Protein AF-A0A1C2Y2A9-F1 (afdb_monomer)

Secondary structure (DSSP, 8-state):
-TTTS-TT--STT--HHHHHHHHHHHHTS-BGGGTTB-HHHHHHHHH-SHHHHHHTT-----GGG---SGGGG--

Sequence (75 aa):
MRKILPKGTSFDALCQGDIDLMMSHINSYSREKLGDKSPLDVFSFIYGYDDVLKNLGISRIPANKILLKPSLLKK

Foldseek 3Di:
DCQQQPPPRDCPPDDPVNVLQQVLLQQLAADVVVVRGGVLRVCCVVPNHDDPCVVSSHDHDDNVRRDRHNVSPDD

Solvent-accessible surface area (backbone atoms only — not comparable to full-atom values): 4471 Å² total; per-residue (Å²): 101,60,58,42,52,45,92,88,60,80,65,85,85,58,51,71,68,56,49,28,52,52,47,12,33,55,30,38,44,58,32,69,95,58,76,58,33,18,58,48,52,56,48,29,71,76,74,50,60,66,74,64,34,59,76,65,51,47,50,88,41,58,76,93,71,53,59,77,35,49,73,71,78,60,129

Nearest PDB structures (foldseek):
  2x74-assembly2_A  TM=3.239E-01  e=7.827E+00  Human spumaretrovirus

Radius of gyration: 12.89 Å; Cα contacts (8 Å, |Δi|>4): 80; chains: 1; bounding box: 30×27×32 Å

Mean predicted aligned error: 3.08 Å

Structure (mmCIF, N/CA/C/O backbone):
data_AF-A0A1C2Y2A9-F1
#
_entry.id   AF-A0A1C2Y2A9-F1
#
loop_
_atom_site.group_PDB
_atom_site.id
_atom_site.type_symbol
_atom_site.label_atom_id
_atom_site.label_alt_id
_atom_site.label_comp_id
_atom_site.label_asym_id
_atom_site.label_entity_id
_atom_site.label_seq_id
_atom_site.pdbx_PDB_ins_code
_atom_site.Cartn_x
_atom_site.Cartn_y
_atom_site.Cartn_z
_atom_site.occupancy
_atom_site.B_iso_or_equiv
_atom_site.auth_seq_id
_atom_site.auth_comp_id
_atom_site.auth_asym_id
_atom_site.auth_atom_id
_atom_site.pdbx_PDB_model_num
ATOM 1 N N . MET A 1 1 ? 0.768 2.770 5.014 1.00 90.12 1 MET A N 1
ATOM 2 C CA . MET A 1 1 ? 0.390 2.111 6.279 1.00 90.12 1 MET A CA 1
ATOM 3 C C . MET A 1 1 ? -0.219 3.088 7.275 1.00 90.12 1 MET A C 1
ATOM 5 O O . MET A 1 1 ? -1.407 2.973 7.496 1.00 90.12 1 MET A O 1
ATOM 9 N N . ARG A 1 2 ? 0.502 4.108 7.780 1.00 94.44 2 ARG A N 1
ATOM 10 C CA . ARG A 1 2 ? -0.035 5.048 8.799 1.00 94.44 2 ARG A CA 1
ATOM 11 C C . ARG A 1 2 ? -1.344 5.772 8.446 1.00 94.44 2 ARG A C 1
ATOM 13 O O . ARG A 1 2 ? -2.070 6.171 9.342 1.00 94.44 2 ARG A O 1
ATOM 20 N N . LYS A 1 3 ? -1.649 5.953 7.155 1.00 95.31 3 LYS A N 1
ATOM 21 C CA . LYS A 1 3 ? -2.945 6.509 6.729 1.00 95.31 3 LYS A CA 1
ATOM 22 C C . LYS A 1 3 ? -4.119 5.533 6.917 1.00 95.31 3 LYS A C 1
ATOM 24 O O . LYS A 1 3 ? -5.250 5.976 7.031 1.00 95.31 3 LYS A O 1
ATOM 29 N N . ILE A 1 4 ? -3.850 4.227 6.916 1.00 97.06 4 ILE A N 1
ATOM 30 C CA . ILE A 1 4 ? -4.838 3.145 7.054 1.00 97.06 4 ILE A CA 1
ATOM 31 C C . ILE A 1 4 ? -4.893 2.673 8.513 1.00 97.06 4 ILE A C 1
ATOM 33 O O . ILE A 1 4 ? -5.974 2.575 9.075 1.00 97.06 4 ILE A O 1
ATOM 37 N N . LEU A 1 5 ? -3.729 2.472 9.137 1.00 95.94 5 LEU A N 1
ATOM 38 C CA . LEU A 1 5 ? -3.560 2.137 10.553 1.00 95.94 5 LEU A CA 1
ATOM 39 C C . LEU A 1 5 ? -2.803 3.283 11.239 1.00 95.94 5 LEU A C 1
ATOM 41 O O . LEU A 1 5 ? -1.567 3.321 11.169 1.00 95.94 5 LEU A O 1
ATOM 45 N N . PRO A 1 6 ? -3.510 4.276 11.807 1.00 95.00 6 PRO A N 1
ATOM 46 C CA . PRO A 1 6 ? -2.895 5.393 12.512 1.00 95.00 6 PRO A CA 1
ATOM 47 C C . PRO A 1 6 ? -1.946 4.951 13.628 1.00 95.00 6 PRO A C 1
ATOM 49 O O . PRO A 1 6 ? -1.954 3.816 14.101 1.00 95.00 6 PRO A O 1
ATOM 52 N N . LYS A 1 7 ? -1.090 5.875 14.070 1.00 95.62 7 LYS A N 1
ATOM 53 C CA . LYS A 1 7 ? -0.189 5.596 15.191 1.00 95.62 7 LYS A CA 1
ATOM 54 C C . LYS A 1 7 ? -1.021 5.225 16.427 1.00 95.62 7 LYS A C 1
ATOM 56 O O . LYS A 1 7 ? -1.946 5.950 16.771 1.00 95.62 7 LYS A O 1
ATOM 61 N N . GLY A 1 8 ? -0.655 4.125 17.085 1.00 94.25 8 GLY A N 1
ATOM 62 C CA . GLY A 1 8 ? -1.371 3.600 18.252 1.00 94.25 8 GLY A CA 1
ATOM 63 C C . GLY A 1 8 ? -2.444 2.558 17.923 1.00 94.25 8 GLY A C 1
ATOM 64 O O . GLY A 1 8 ? -3.002 1.975 18.844 1.00 94.25 8 GLY A O 1
ATOM 65 N N . THR A 1 9 ? -2.722 2.279 16.645 1.00 93.31 9 THR A N 1
ATOM 66 C CA . THR A 1 9 ? -3.584 1.154 16.258 1.00 93.31 9 THR A CA 1
ATOM 67 C C . THR A 1 9 ? -2.832 -0.170 16.426 1.00 93.31 9 THR A C 1
ATOM 69 O O . THR A 1 9 ? -1.731 -0.315 15.891 1.00 93.31 9 THR A O 1
ATOM 72 N N . SER A 1 10 ? -3.417 -1.119 17.168 1.00 93.38 10 SER A N 1
ATOM 73 C CA . SER A 1 10 ? -2.880 -2.483 17.284 1.00 93.38 10 SER A CA 1
ATOM 74 C C . SER A 1 10 ? -3.049 -3.256 15.970 1.00 93.38 10 SER A C 1
ATOM 76 O O . SER A 1 10 ? -4.007 -3.035 15.226 1.00 93.38 10 SER A O 1
ATOM 78 N N . PHE A 1 11 ? -2.117 -4.170 15.702 1.00 94.12 11 PHE A N 1
ATOM 79 C CA . PHE A 1 11 ? -2.167 -5.104 14.579 1.00 94.12 11 PHE A CA 1
ATOM 80 C C . PHE A 1 11 ? -2.782 -6.461 14.967 1.00 94.12 11 PHE A C 1
ATOM 82 O O . PHE A 1 11 ? -3.029 -7.268 14.079 1.00 94.12 11 PHE A O 1
ATOM 89 N N . ASP A 1 12 ? -3.077 -6.706 16.250 1.00 95.62 12 ASP A N 1
ATOM 90 C CA . ASP A 1 12 ? -3.469 -8.031 16.770 1.00 95.62 12 ASP A CA 1
ATOM 91 C C . ASP A 1 12 ? -4.769 -8.581 16.160 1.00 95.62 12 ASP A C 1
ATOM 93 O O . ASP A 1 12 ? -4.984 -9.788 16.121 1.00 95.62 12 ASP A O 1
ATOM 97 N N . ALA A 1 13 ? -5.651 -7.695 15.690 1.00 93.06 13 ALA A N 1
ATOM 98 C CA . ALA A 1 13 ? -6.933 -8.063 15.089 1.00 93.06 13 ALA A CA 1
ATOM 99 C C . ALA A 1 13 ? -6.868 -8.270 13.565 1.00 93.06 13 ALA A C 1
ATOM 101 O O . ALA A 1 13 ? -7.894 -8.579 12.954 1.00 93.06 13 ALA A O 1
ATOM 102 N N . LEU A 1 14 ? -5.704 -8.050 12.946 1.00 95.88 14 LEU A N 1
ATOM 103 C CA . LEU A 1 14 ? -5.525 -8.180 11.504 1.00 95.88 14 LEU A CA 1
ATOM 104 C C . LEU A 1 14 ? -5.197 -9.623 11.141 1.00 95.88 14 LEU A C 1
ATOM 106 O O . LEU A 1 14 ? -4.337 -10.251 11.757 1.00 95.88 14 LEU A O 1
ATOM 110 N N . CYS A 1 15 ? -5.841 -10.132 10.098 1.00 96.00 15 CYS A N 1
ATOM 111 C CA 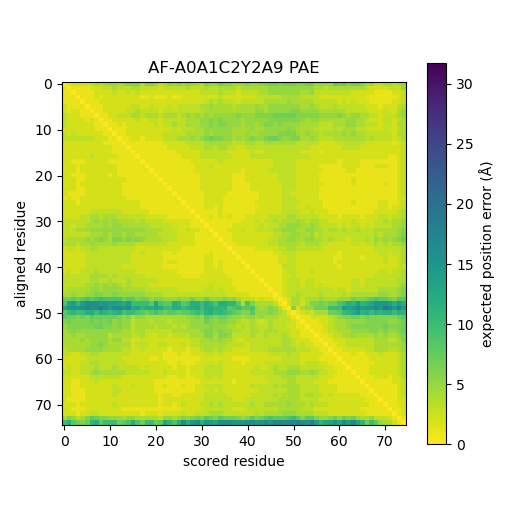. CYS A 1 15 ? -5.440 -11.386 9.472 1.00 96.00 15 CYS A CA 1
ATOM 112 C C . CYS A 1 15 ? -4.531 -11.127 8.262 1.00 96.00 15 CYS A C 1
ATOM 114 O O . CYS A 1 15 ? -4.376 -9.992 7.808 1.00 96.00 15 CYS A O 1
ATOM 116 N N . GLN A 1 16 ? -3.959 -12.193 7.694 1.00 95.38 16 GLN A N 1
ATOM 117 C CA . GLN A 1 16 ? -3.125 -12.080 6.494 1.00 95.38 16 GLN A CA 1
ATOM 118 C C . GLN A 1 16 ? -3.865 -11.377 5.344 1.00 95.38 16 GLN A C 1
ATOM 120 O O . GLN A 1 16 ? -3.293 -10.507 4.701 1.00 95.38 16 GLN A O 1
ATOM 125 N N . GLY A 1 17 ? -5.160 -11.656 5.159 1.00 95.75 17 GLY A N 1
ATOM 126 C CA . GLY A 1 17 ? -5.970 -10.999 4.129 1.00 95.75 17 GLY A CA 1
ATOM 127 C C . GLY A 1 17 ? -6.097 -9.482 4.315 1.00 95.75 17 GLY A C 1
ATOM 128 O O . GLY A 1 17 ? -6.062 -8.741 3.334 1.00 95.75 17 GLY A O 1
ATOM 129 N N . ASP A 1 18 ? -6.175 -8.997 5.560 1.00 96.25 18 ASP A N 1
ATOM 130 C CA . ASP A 1 18 ? -6.183 -7.557 5.849 1.00 96.25 18 ASP A CA 1
ATOM 131 C C . ASP A 1 18 ? -4.836 -6.913 5.480 1.00 96.25 18 ASP A C 1
ATOM 133 O O . ASP A 1 18 ? -4.786 -5.802 4.937 1.00 96.25 18 ASP A O 1
ATOM 137 N N . ILE A 1 19 ? -3.732 -7.619 5.750 1.00 95.75 19 ILE A N 1
ATOM 138 C CA . ILE A 1 19 ? -2.376 -7.181 5.404 1.00 95.75 19 ILE A CA 1
ATOM 139 C C . ILE A 1 19 ? -2.185 -7.165 3.889 1.00 95.75 19 ILE A C 1
ATOM 141 O O . ILE A 1 19 ? -1.742 -6.147 3.355 1.00 95.75 19 ILE A O 1
ATOM 145 N N . ASP A 1 20 ? -2.567 -8.233 3.196 1.00 96.50 20 ASP A N 1
ATOM 146 C CA . ASP A 1 20 ? -2.461 -8.365 1.741 1.00 96.50 20 ASP A CA 1
ATOM 147 C C . ASP A 1 20 ? -3.253 -7.262 1.036 1.00 96.50 20 ASP A C 1
ATOM 149 O O . ASP A 1 20 ? -2.734 -6.571 0.150 1.00 96.50 20 ASP A O 1
ATOM 153 N N . LEU A 1 21 ? -4.484 -7.012 1.494 1.00 96.88 21 LEU A N 1
ATOM 154 C CA . LEU A 1 21 ? -5.322 -5.922 1.007 1.00 96.88 21 LEU A CA 1
ATOM 155 C C . LEU A 1 21 ? -4.635 -4.570 1.234 1.00 96.88 21 LEU A C 1
ATOM 157 O O . LEU A 1 21 ? -4.426 -3.799 0.291 1.00 96.88 21 LEU A O 1
ATOM 161 N N . MET A 1 22 ? -4.226 -4.281 2.470 1.00 97.00 22 MET A N 1
ATOM 162 C CA . MET A 1 22 ? -3.561 -3.026 2.817 1.00 97.00 22 MET A CA 1
ATOM 163 C C . MET A 1 22 ? -2.290 -2.798 1.982 1.00 97.00 22 MET A C 1
ATOM 165 O O . MET A 1 22 ? -2.078 -1.692 1.469 1.00 97.00 22 MET A O 1
ATOM 169 N N . MET A 1 23 ? -1.440 -3.815 1.839 1.00 96.38 23 MET A N 1
ATOM 170 C CA . MET A 1 23 ? -0.178 -3.722 1.104 1.00 96.38 23 MET A CA 1
ATOM 171 C C . MET A 1 23 ? -0.402 -3.581 -0.399 1.00 96.38 23 MET A C 1
ATOM 173 O O . MET A 1 23 ? 0.282 -2.770 -1.026 1.00 96.38 23 MET A O 1
ATOM 177 N N . SER A 1 24 ? -1.404 -4.255 -0.964 1.00 96.88 24 SER A N 1
ATOM 178 C CA . SER A 1 24 ? -1.808 -4.096 -2.367 1.00 96.88 24 SER A CA 1
ATOM 179 C C . SER A 1 24 ? -2.179 -2.645 -2.685 1.00 96.88 24 SER A C 1
ATOM 181 O O . SER A 1 24 ? -1.679 -2.063 -3.653 1.00 96.88 24 SER A O 1
ATOM 183 N N . HIS A 1 25 ? -2.965 -1.994 -1.820 1.00 98.00 25 HIS A N 1
ATOM 184 C CA . HIS A 1 25 ? -3.301 -0.574 -1.971 1.00 98.00 25 HIS A CA 1
ATOM 185 C C . HIS A 1 25 ? -2.088 0.354 -1.797 1.00 98.00 25 HIS A C 1
ATOM 187 O O . HIS A 1 25 ? -1.920 1.300 -2.568 1.00 98.00 25 HIS A O 1
ATOM 193 N N . ILE A 1 26 ? -1.227 0.103 -0.806 1.00 97.31 26 ILE A N 1
ATOM 194 C CA . ILE A 1 26 ? -0.039 0.936 -0.542 1.00 97.31 26 ILE A CA 1
ATOM 195 C C . ILE A 1 26 ? 0.981 0.845 -1.679 1.00 97.31 26 ILE A C 1
ATOM 197 O O . ILE A 1 26 ? 1.571 1.865 -2.050 1.00 97.31 26 ILE A O 1
ATOM 201 N N . ASN A 1 27 ? 1.221 -0.360 -2.191 1.00 96.44 27 ASN A N 1
ATOM 202 C CA . ASN A 1 27 ? 2.258 -0.620 -3.183 1.00 96.44 27 ASN A CA 1
ATOM 203 C C . ASN A 1 27 ? 1.803 -0.303 -4.605 1.00 96.44 27 ASN A C 1
ATOM 205 O O . ASN A 1 27 ? 2.661 -0.075 -5.447 1.00 96.44 27 ASN A O 1
ATOM 209 N N . SER A 1 28 ? 0.496 -0.187 -4.851 1.00 96.69 28 SER A N 1
ATOM 210 C CA . SER A 1 28 ? -0.049 0.284 -6.132 1.00 96.69 28 SER A CA 1
ATOM 211 C C . SER A 1 28 ? -0.113 1.813 -6.251 1.00 96.69 28 SER A C 1
ATOM 213 O O . SER A 1 28 ? -0.365 2.334 -7.333 1.00 96.69 28 SER A O 1
ATOM 215 N N . TYR A 1 29 ? 0.106 2.554 -5.160 1.00 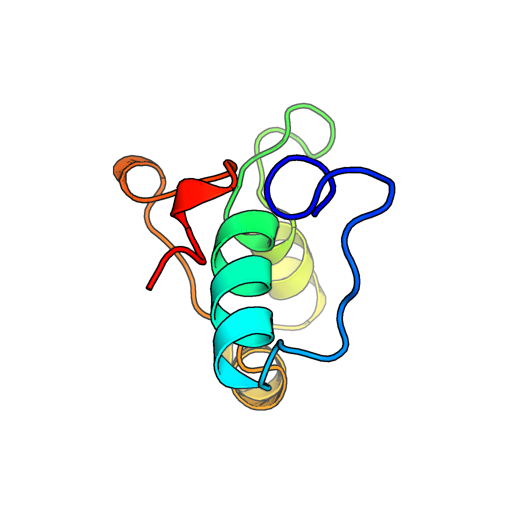97.38 29 TYR A N 1
ATOM 216 C CA . TYR A 1 29 ? 0.042 4.018 -5.162 1.00 97.38 29 TYR A CA 1
ATOM 217 C C . TYR A 1 29 ? 1.328 4.642 -5.719 1.00 97.38 29 TYR A C 1
ATOM 219 O O . TYR A 1 29 ? 2.415 4.420 -5.172 1.00 97.38 29 TYR A O 1
ATOM 227 N N . SER A 1 30 ? 1.195 5.445 -6.779 1.00 96.69 30 SER A N 1
ATOM 228 C CA . SER A 1 30 ? 2.296 6.181 -7.404 1.00 96.69 30 SER A CA 1
ATOM 229 C C . SER A 1 30 ? 2.877 7.248 -6.482 1.00 96.69 30 SER A C 1
ATOM 231 O O . SER A 1 30 ? 2.207 7.793 -5.600 1.00 96.69 30 SER A O 1
ATOM 233 N N . ARG A 1 31 ? 4.171 7.528 -6.644 1.00 96.06 31 ARG A N 1
ATOM 234 C CA . ARG A 1 31 ? 4.879 8.524 -5.837 1.00 96.06 31 ARG A CA 1
ATOM 235 C C . ARG A 1 31 ? 5.768 9.362 -6.738 1.00 96.06 31 ARG A C 1
ATOM 237 O O . ARG A 1 31 ? 6.614 8.804 -7.426 1.00 96.06 31 ARG A O 1
ATOM 244 N N . GLU A 1 32 ? 5.662 10.679 -6.619 1.00 95.75 32 GLU A N 1
ATOM 245 C CA . GLU A 1 32 ? 6.505 11.643 -7.340 1.00 95.75 32 GLU A CA 1
ATOM 246 C C . GLU A 1 32 ? 8.001 11.320 -7.191 1.00 95.75 32 GLU A C 1
ATOM 248 O O . GLU A 1 32 ? 8.728 11.197 -8.169 1.00 95.75 32 GLU 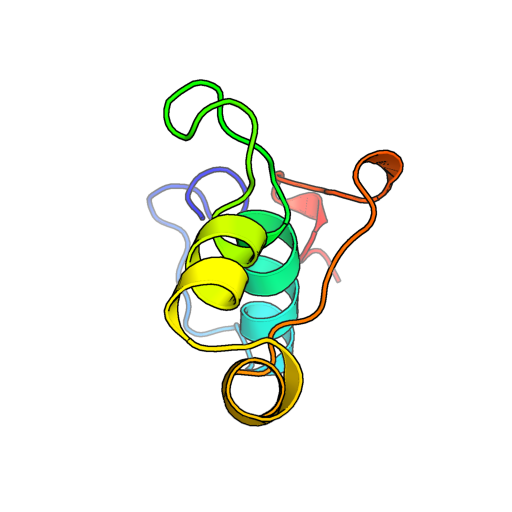A O 1
ATOM 253 N N . LYS A 1 33 ? 8.446 11.017 -5.963 1.00 95.69 33 LYS A N 1
ATOM 254 C CA . LYS A 1 33 ? 9.839 10.630 -5.670 1.00 95.69 33 LYS A CA 1
ATOM 255 C C . LYS A 1 33 ? 10.330 9.342 -6.351 1.00 95.69 33 LYS A C 1
ATOM 257 O O . LYS A 1 33 ? 11.507 9.018 -6.247 1.00 95.69 33 LYS A O 1
ATOM 262 N N . LEU A 1 34 ? 9.432 8.563 -6.951 1.00 93.88 34 LEU A N 1
ATOM 263 C CA . LEU A 1 34 ? 9.745 7.375 -7.750 1.00 93.88 34 LEU A CA 1
ATOM 264 C C . LEU A 1 34 ? 9.548 7.645 -9.255 1.00 93.88 34 LEU A C 1
ATOM 266 O O . LEU A 1 34 ? 9.412 6.701 -10.031 1.00 93.88 34 LEU A O 1
ATOM 270 N N . GLY A 1 35 ? 9.500 8.914 -9.672 1.00 95.25 35 GLY A N 1
ATOM 271 C CA . GLY A 1 35 ? 9.180 9.309 -11.045 1.00 95.25 35 GLY A CA 1
ATOM 272 C C . GLY A 1 35 ? 7.754 8.918 -11.424 1.00 95.25 35 GLY A C 1
ATOM 273 O O . GLY A 1 35 ? 7.553 8.274 -12.449 1.00 95.25 35 GLY A O 1
ATOM 274 N N . ASP A 1 36 ? 6.803 9.196 -10.528 1.00 95.25 36 ASP A N 1
ATOM 275 C CA . ASP A 1 36 ? 5.374 8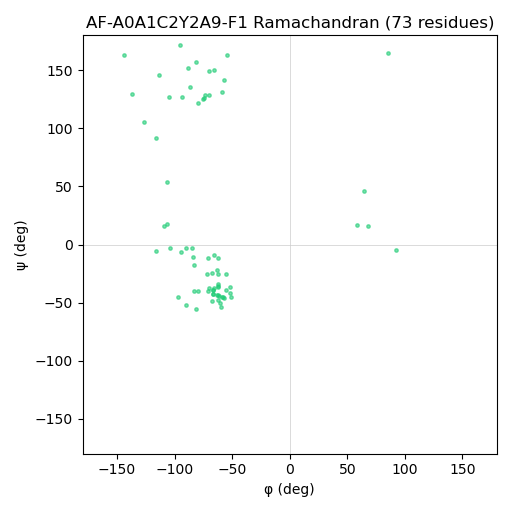.858 -10.642 1.00 95.25 36 ASP A CA 1
ATOM 276 C C . ASP A 1 36 ? 5.056 7.366 -10.809 1.00 95.25 36 ASP A C 1
ATOM 278 O O . ASP A 1 36 ? 3.931 6.976 -11.126 1.00 95.25 36 ASP A O 1
ATOM 282 N N . LYS A 1 37 ? 6.021 6.502 -10.491 1.00 96.62 37 LYS A N 1
ATOM 283 C CA . LYS A 1 3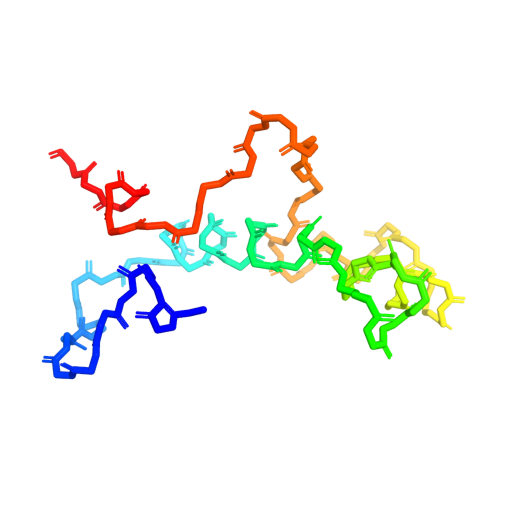7 ? 5.832 5.053 -10.418 1.00 96.62 37 LYS A CA 1
ATOM 284 C C . LYS A 1 37 ? 5.379 4.628 -9.030 1.00 96.62 37 LYS A C 1
ATOM 286 O O . LYS A 1 37 ? 5.678 5.269 -8.016 1.00 96.62 37 LYS A O 1
ATOM 291 N N . SER A 1 38 ? 4.644 3.526 -8.967 1.00 96.94 38 SER A N 1
ATOM 292 C CA . SER A 1 38 ? 4.324 2.881 -7.697 1.00 96.94 38 SER A CA 1
ATOM 293 C C . SER A 1 38 ? 5.488 1.999 -7.220 1.00 96.94 38 SER A C 1
ATOM 295 O O . SER A 1 38 ? 6.308 1.563 -8.032 1.00 96.94 38 SER A O 1
ATOM 297 N N . PRO A 1 39 ? 5.594 1.696 -5.913 1.00 95.75 39 PRO A N 1
ATOM 298 C CA . PRO A 1 39 ? 6.542 0.692 -5.428 1.00 95.75 39 PRO A CA 1
ATOM 299 C C . PRO A 1 39 ? 6.432 -0.650 -6.162 1.00 95.75 39 PRO A C 1
ATOM 301 O O . PRO A 1 39 ? 7.454 -1.271 -6.435 1.00 95.75 39 PRO A O 1
ATOM 304 N N . LEU A 1 40 ? 5.211 -1.059 -6.522 1.00 95.31 40 LEU A N 1
ATOM 305 C CA . LEU A 1 40 ? 4.947 -2.260 -7.310 1.00 95.31 40 LEU A CA 1
ATOM 306 C C . LEU A 1 40 ? 5.585 -2.187 -8.703 1.00 95.31 40 LEU A C 1
ATOM 308 O O . LEU A 1 40 ? 6.195 -3.158 -9.137 1.00 95.31 40 LEU A O 1
ATOM 312 N N . ASP A 1 41 ? 5.487 -1.041 -9.384 1.00 94.88 41 ASP A N 1
ATOM 313 C CA . ASP A 1 41 ? 6.114 -0.825 -10.698 1.00 94.88 41 ASP A CA 1
ATOM 314 C C . ASP A 1 41 ? 7.637 -0.930 -10.616 1.00 94.88 41 ASP A C 1
ATOM 316 O O . ASP A 1 41 ? 8.258 -1.620 -11.419 1.00 94.88 41 ASP A O 1
ATOM 320 N N . VAL A 1 42 ? 8.238 -0.257 -9.630 1.00 95.44 42 VAL A N 1
ATOM 321 C CA . VAL A 1 42 ? 9.694 -0.267 -9.434 1.00 95.44 42 VAL A CA 1
ATOM 322 C C . VAL A 1 42 ? 10.182 -1.675 -9.106 1.00 95.44 42 VAL A C 1
ATOM 324 O O . VAL A 1 42 ? 11.169 -2.128 -9.675 1.00 95.44 42 VAL A O 1
ATOM 327 N N . PHE A 1 43 ? 9.473 -2.384 -8.229 1.00 93.44 43 PHE A N 1
ATOM 328 C CA . PHE A 1 43 ? 9.790 -3.766 -7.889 1.00 93.44 43 PHE A CA 1
ATOM 329 C C . PHE A 1 43 ? 9.717 -4.679 -9.118 1.00 93.44 43 PHE A C 1
ATOM 331 O O . PHE A 1 43 ? 10.670 -5.393 -9.415 1.00 93.44 43 PHE A O 1
ATOM 338 N N . SER A 1 44 ? 8.615 -4.602 -9.866 1.00 92.00 44 SER A N 1
ATOM 339 C CA . SER A 1 44 ? 8.389 -5.439 -11.049 1.00 92.00 44 SER A CA 1
ATOM 340 C C . SER A 1 44 ? 9.420 -5.188 -12.144 1.00 92.00 44 SER A C 1
ATOM 342 O O . SER A 1 44 ? 9.807 -6.109 -12.854 1.00 92.00 44 SER A O 1
ATOM 344 N N . PHE A 1 45 ? 9.881 -3.943 -12.275 1.00 92.19 45 PHE A N 1
ATOM 345 C CA . PHE A 1 45 ? 10.934 -3.584 -13.216 1.00 92.19 45 PHE A CA 1
ATOM 346 C C . PHE A 1 45 ? 12.281 -4.234 -12.865 1.00 92.19 45 PHE A C 1
ATOM 348 O O . PHE A 1 45 ? 13.013 -4.631 -13.764 1.00 92.19 45 PHE A O 1
ATOM 355 N N . ILE A 1 46 ? 12.607 -4.352 -11.575 1.00 92.25 46 ILE A N 1
ATOM 356 C CA . ILE A 1 46 ? 13.890 -4.905 -11.115 1.00 92.25 46 ILE A CA 1
ATOM 357 C C . ILE A 1 46 ? 13.861 -6.440 -11.082 1.00 92.25 46 ILE A C 1
ATOM 359 O O . ILE A 1 46 ? 14.852 -7.073 -11.438 1.00 92.25 46 ILE A O 1
ATOM 363 N N . TYR A 1 47 ? 12.747 -7.036 -10.647 1.00 89.56 47 TYR A N 1
ATOM 364 C CA . TYR A 1 47 ? 12.676 -8.462 -10.300 1.00 89.56 47 TYR A CA 1
ATOM 365 C C . TYR A 1 47 ? 11.735 -9.294 -11.185 1.00 89.56 47 TYR A C 1
ATOM 367 O O . TYR A 1 47 ? 11.688 -10.512 -11.030 1.00 89.56 47 TYR A O 1
ATOM 375 N N . GLY A 1 48 ? 10.992 -8.672 -12.103 1.00 84.94 48 GLY A N 1
ATOM 376 C CA . GLY A 1 48 ? 9.905 -9.326 -12.836 1.00 84.94 48 GLY A CA 1
ATOM 377 C C . GLY A 1 48 ? 8.575 -9.305 -12.071 1.00 84.94 48 GLY A C 1
ATOM 378 O O . GLY A 1 48 ? 8.522 -8.988 -10.882 1.00 84.94 48 GLY A O 1
ATOM 379 N N . TYR A 1 49 ? 7.477 -9.586 -12.780 1.00 75.94 49 TYR A N 1
ATOM 380 C CA . TYR A 1 49 ? 6.119 -9.367 -12.267 1.00 75.94 49 TYR A CA 1
ATOM 381 C C . TYR A 1 49 ? 5.539 -10.587 -11.530 1.00 75.94 49 TYR A C 1
ATOM 383 O O . TYR A 1 49 ? 5.086 -10.463 -10.397 1.00 75.94 49 TYR A O 1
ATOM 391 N N . ASP A 1 50 ? 5.547 -11.771 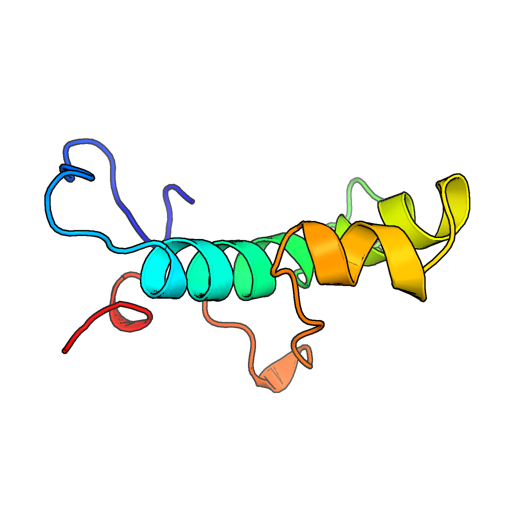-12.142 1.00 75.44 50 ASP A N 1
ATOM 392 C CA . ASP A 1 50 ? 4.551 -12.790 -11.783 1.00 75.44 50 ASP A CA 1
ATOM 393 C C . ASP A 1 50 ? 4.868 -13.605 -10.518 1.00 75.44 50 ASP A C 1
ATOM 395 O O . ASP A 1 50 ? 4.065 -13.628 -9.581 1.00 75.44 50 ASP A O 1
ATOM 399 N N . ASP A 1 51 ? 6.029 -14.256 -10.443 1.00 80.56 51 ASP A N 1
ATOM 400 C CA . ASP A 1 51 ? 6.253 -15.270 -9.400 1.00 80.56 51 ASP A CA 1
ATOM 401 C C . ASP A 1 51 ? 6.405 -14.666 -7.999 1.00 80.56 51 ASP A C 1
ATOM 403 O O . ASP A 1 51 ? 5.876 -15.188 -7.014 1.00 80.56 51 ASP A O 1
ATOM 407 N N . VAL A 1 52 ? 7.099 -13.532 -7.888 1.00 83.75 52 VAL A N 1
ATOM 408 C CA . VAL A 1 52 ? 7.413 -12.952 -6.577 1.00 83.75 52 VAL A CA 1
ATOM 409 C C . VAL A 1 52 ? 6.220 -12.198 -5.994 1.00 83.75 52 VAL A C 1
ATOM 411 O O . VAL A 1 52 ? 5.946 -12.322 -4.802 1.00 83.75 52 VAL A O 1
ATOM 414 N N . LEU A 1 53 ? 5.463 -11.458 -6.810 1.00 85.06 53 LEU A N 1
ATOM 415 C CA . LEU A 1 53 ? 4.295 -10.716 -6.323 1.00 85.06 53 LEU A CA 1
ATOM 416 C C . LEU A 1 53 ? 3.179 -11.647 -5.856 1.00 85.06 53 LEU A C 1
ATOM 418 O O . LEU A 1 53 ? 2.572 -11.394 -4.812 1.00 85.06 53 LEU A O 1
ATO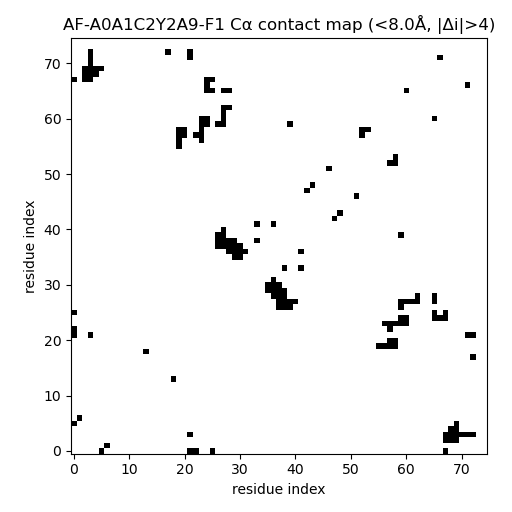M 422 N N . LYS A 1 54 ? 2.967 -12.752 -6.580 1.00 83.81 54 LYS A N 1
ATOM 423 C CA . LYS A 1 54 ? 2.001 -13.784 -6.202 1.00 83.81 54 LYS A CA 1
ATOM 424 C C . LYS A 1 54 ? 2.353 -14.415 -4.856 1.00 83.81 54 LYS A C 1
ATOM 426 O O . LYS A 1 54 ? 1.478 -14.551 -4.006 1.00 83.81 54 LYS A O 1
ATOM 431 N N . ASN A 1 55 ? 3.629 -14.733 -4.636 1.00 87.38 55 ASN A N 1
ATOM 432 C CA . ASN A 1 55 ? 4.097 -15.301 -3.369 1.00 87.38 55 ASN A CA 1
ATOM 433 C C . ASN A 1 55 ? 4.017 -14.311 -2.195 1.00 87.38 55 ASN A C 1
ATOM 435 O O . ASN A 1 55 ? 3.907 -14.735 -1.049 1.00 87.38 55 ASN A O 1
ATOM 439 N N . LEU A 1 56 ? 4.049 -13.002 -2.466 1.00 87.56 56 LEU A N 1
ATOM 440 C CA . LEU A 1 56 ? 3.896 -11.948 -1.458 1.00 87.56 56 LEU A CA 1
ATOM 441 C C . LEU A 1 56 ? 2.432 -11.592 -1.147 1.00 87.56 56 LEU A C 1
ATOM 443 O O . LEU A 1 56 ? 2.202 -10.720 -0.312 1.00 87.56 56 LEU A O 1
ATOM 447 N N . GLY A 1 57 ? 1.453 -12.196 -1.831 1.00 90.25 57 GLY A N 1
ATOM 448 C CA . GLY A 1 57 ? 0.034 -11.849 -1.671 1.00 90.25 57 GLY A CA 1
ATOM 449 C C . GLY A 1 57 ? -0.321 -10.448 -2.192 1.00 90.25 57 GLY A C 1
ATOM 450 O O . GLY A 1 57 ? -1.373 -9.904 -1.858 1.00 90.25 57 GLY A O 1
ATOM 451 N N . ILE A 1 58 ? 0.543 -9.831 -3.007 1.00 92.00 58 ILE A N 1
ATOM 452 C CA . ILE A 1 58 ? 0.353 -8.458 -3.486 1.00 92.00 58 ILE A CA 1
ATOM 453 C C . ILE A 1 58 ? -0.349 -8.473 -4.839 1.00 92.00 58 ILE A C 1
ATOM 455 O O . ILE A 1 58 ? 0.118 -9.077 -5.800 1.00 92.00 58 ILE A O 1
ATOM 459 N N . SER A 1 59 ? -1.439 -7.717 -4.930 1.00 92.56 59 SER A N 1
ATOM 460 C CA . SER A 1 59 ? -2.189 -7.504 -6.165 1.00 92.56 59 SER A CA 1
ATOM 461 C C . SER A 1 59 ? -2.105 -6.052 -6.622 1.00 92.56 59 SER A C 1
ATOM 463 O O . SER A 1 59 ? -2.091 -5.118 -5.814 1.00 92.56 59 SER A O 1
ATOM 465 N N . ARG A 1 60 ? -2.096 -5.834 -7.941 1.00 94.31 60 ARG A N 1
ATOM 466 C CA . ARG A 1 60 ? -2.170 -4.481 -8.494 1.00 94.31 60 ARG A CA 1
ATOM 467 C C . ARG A 1 60 ? -3.574 -3.909 -8.355 1.00 94.31 60 ARG A C 1
ATOM 469 O O . ARG A 1 60 ? -4.549 -4.502 -8.806 1.00 94.31 60 ARG A O 1
ATOM 476 N N . ILE A 1 61 ? -3.653 -2.706 -7.799 1.00 97.31 61 ILE A N 1
ATOM 477 C CA . ILE A 1 61 ? -4.889 -1.944 -7.656 1.00 97.31 61 ILE A CA 1
ATOM 478 C C . ILE A 1 61 ? -4.904 -0.804 -8.686 1.00 97.31 61 ILE A C 1
ATOM 480 O O . ILE A 1 61 ? -3.964 -0.006 -8.722 1.00 97.31 61 ILE A O 1
ATOM 484 N N . PRO A 1 62 ? -5.960 -0.680 -9.512 1.00 96.88 62 PRO A N 1
ATOM 485 C CA . PRO A 1 62 ? -6.142 0.468 -10.397 1.00 96.88 62 PRO A CA 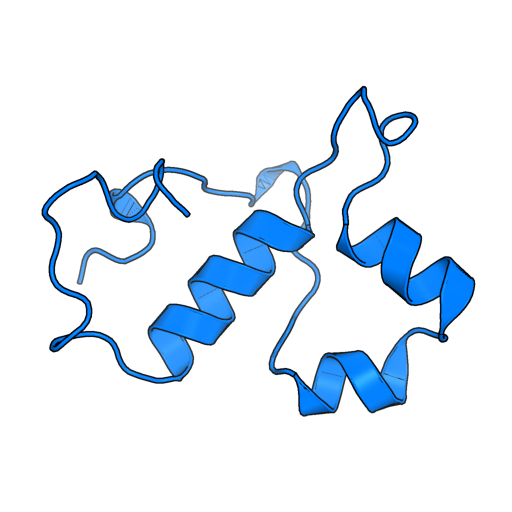1
ATOM 486 C C . PRO A 1 62 ? -6.157 1.784 -9.619 1.00 96.88 62 PRO A C 1
ATOM 488 O O . PRO A 1 62 ? -6.751 1.849 -8.544 1.00 96.88 62 PRO A O 1
ATOM 491 N N . ALA A 1 63 ? -5.564 2.846 -10.171 1.00 96.25 63 ALA A N 1
ATOM 492 C CA . ALA A 1 63 ? -5.376 4.120 -9.470 1.00 96.25 63 ALA A CA 1
ATOM 493 C C . ALA A 1 63 ? -6.672 4.683 -8.853 1.00 96.25 63 ALA A C 1
ATOM 495 O O . ALA A 1 63 ? -6.680 5.112 -7.702 1.00 96.25 63 ALA A O 1
ATOM 496 N N . ASN A 1 64 ? -7.790 4.597 -9.578 1.00 96.94 64 ASN A N 1
ATOM 497 C CA . ASN A 1 64 ? -9.107 5.062 -9.130 1.00 96.94 64 ASN A CA 1
ATOM 498 C C . ASN A 1 64 ? -9.748 4.203 -8.023 1.00 96.94 64 ASN A C 1
ATOM 500 O O . ASN A 1 64 ? -10.750 4.608 -7.441 1.00 96.94 64 ASN A O 1
ATOM 504 N N . LYS A 1 65 ? -9.198 3.020 -7.737 1.00 97.56 65 LYS A N 1
ATOM 505 C CA . LYS A 1 65 ? -9.651 2.115 -6.673 1.00 97.56 65 LYS A CA 1
ATOM 506 C C . LYS A 1 65 ? -8.735 2.144 -5.449 1.00 97.56 65 LYS A C 1
ATOM 508 O O . LYS A 1 65 ? -9.016 1.466 -4.465 1.00 97.56 65 LYS A O 1
ATOM 513 N N . ILE A 1 66 ? -7.634 2.897 -5.481 1.00 97.88 66 ILE A N 1
ATOM 514 C CA . ILE A 1 66 ? -6.694 2.942 -4.360 1.00 97.88 66 ILE A CA 1
ATOM 515 C C . ILE A 1 66 ? -7.314 3.682 -3.172 1.00 97.88 66 ILE A C 1
ATOM 517 O O . ILE A 1 66 ? -7.752 4.823 -3.288 1.00 97.88 66 ILE A O 1
ATOM 521 N N . LEU A 1 67 ? -7.279 3.050 -1.995 1.00 97.81 67 LEU A N 1
ATOM 522 C CA . LEU A 1 67 ? -7.827 3.600 -0.768 1.00 97.81 67 LEU A CA 1
ATOM 523 C C . LEU A 1 67 ? -6.774 3.602 0.343 1.00 97.81 67 LEU A C 1
ATOM 525 O O . LEU A 1 67 ? -6.456 2.576 0.930 1.00 97.81 67 LEU A O 1
ATOM 529 N N . LEU A 1 68 ? -6.234 4.780 0.658 1.00 97.19 68 LEU A N 1
ATOM 530 C CA . LEU A 1 68 ? -5.227 4.955 1.711 1.00 97.19 68 LEU A CA 1
ATOM 531 C C . LEU A 1 68 ? -5.829 5.634 2.944 1.00 97.19 68 LEU A C 1
ATOM 533 O O . LEU A 1 68 ? -5.337 6.676 3.372 1.00 97.19 68 LEU A O 1
ATOM 537 N N . LYS A 1 69 ? -6.916 5.080 3.487 1.00 97.00 69 LYS A N 1
ATOM 538 C CA . LYS A 1 69 ? -7.601 5.602 4.681 1.00 97.00 69 LYS A CA 1
ATOM 539 C C . LYS A 1 69 ? -8.139 4.459 5.555 1.00 97.00 69 LYS A C 1
ATOM 541 O O . LYS A 1 69 ? -8.275 3.349 5.041 1.00 97.00 69 LYS A O 1
ATOM 546 N N . PRO A 1 70 ? -8.495 4.697 6.832 1.00 96.19 70 PRO A N 1
ATOM 547 C CA . PRO A 1 70 ? -8.851 3.615 7.757 1.00 96.19 70 PRO A CA 1
ATOM 548 C C . PRO A 1 70 ? -10.092 2.814 7.354 1.00 96.19 70 PRO A C 1
ATOM 550 O O . PRO A 1 70 ? -10.238 1.664 7.746 1.00 96.19 70 PRO A O 1
ATOM 553 N N . SER A 1 71 ? -10.974 3.386 6.526 1.00 96.25 71 SER A N 1
ATOM 554 C CA . SER A 1 71 ? -12.147 2.669 6.018 1.00 96.25 71 SER A CA 1
ATOM 555 C C . SER A 1 71 ? -11.813 1.498 5.094 1.00 96.25 71 SER A C 1
ATOM 557 O O . SER A 1 71 ? -12.730 0.774 4.740 1.00 96.25 71 SER A O 1
ATOM 559 N N . LEU A 1 72 ? -10.551 1.323 4.681 1.00 97.25 72 LEU A N 1
ATOM 560 C CA . LEU A 1 72 ? -10.142 0.156 3.900 1.00 97.25 72 LEU A CA 1
ATOM 561 C C . LEU A 1 72 ? -10.342 -1.156 4.671 1.00 97.25 72 LEU A C 1
ATOM 563 O O . LEU A 1 72 ? -10.703 -2.154 4.067 1.00 97.25 72 LEU A O 1
ATOM 567 N N . LEU A 1 73 ? -10.109 -1.136 5.986 1.00 95.44 73 LEU A N 1
ATOM 568 C CA . LEU A 1 73 ? -10.173 -2.315 6.856 1.00 95.44 73 LEU A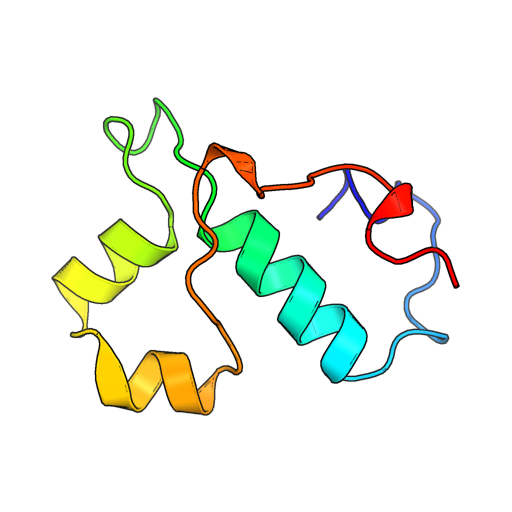 CA 1
ATOM 569 C C . LEU A 1 73 ? -11.384 -2.272 7.802 1.00 95.44 73 LEU A C 1
ATOM 571 O O . LEU A 1 73 ? -11.414 -2.970 8.814 1.00 95.44 73 LEU A O 1
ATOM 575 N N . LYS A 1 74 ? -12.373 -1.412 7.520 1.00 88.00 74 LYS A N 1
ATOM 576 C CA . LYS A 1 74 ? -13.626 -1.410 8.282 1.00 88.00 74 LYS A CA 1
ATOM 577 C C . LYS A 1 74 ? -14.469 -2.606 7.846 1.00 88.00 74 LYS A C 1
ATOM 579 O O . LYS A 1 74 ? -14.733 -2.750 6.656 1.00 88.00 74 LYS A O 1
ATOM 584 N N . LYS A 1 75 ? -14.861 -3.423 8.821 1.00 70.44 75 LYS A N 1
ATOM 585 C CA . LYS A 1 75 ? -15.858 -4.486 8.668 1.00 70.44 75 LYS A CA 1
ATOM 586 C C . LYS A 1 75 ? -17.261 -3.910 8.808 1.00 70.44 75 LYS A C 1
ATOM 588 O O . LYS A 1 75 ? -17.402 -2.922 9.568 1.00 70.44 75 LYS A O 1
#

pLDDT: mean 93.42, std 5.46, range [70.44, 98.0]